Protein AF-A0A951RSY6-F1 (afdb_monomer)

Solvent-accessible surface area (backbone atoms only — not comparable to full-atom values): 2956 Å² total; per-residue (Å²): 134,83,78,62,86,64,64,82,73,61,82,44,72,76,45,83,42,71,56,99,90,38,85,65,42,44,26,61,65,54,52,54,53,51,51,50,52,52,52,50,54,51,60,73,74,101

Radius of gyration: 15.05 Å; Cα contacts (8 Å, |Δi|>4): 29; chains: 1; bounding box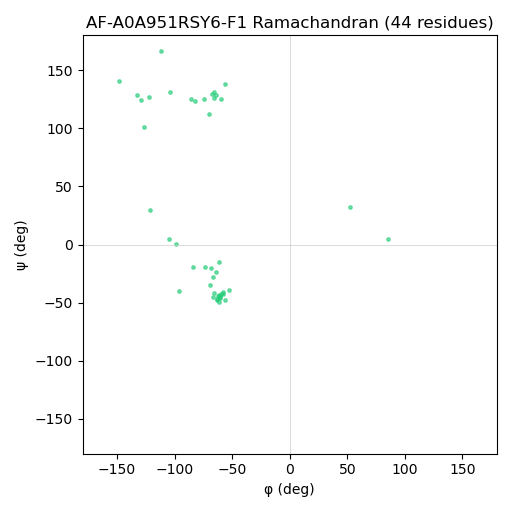: 26×38×39 Å

Secondary structure (DSSP, 8-state):
-PPPTTGGG---EEE--EETTEE--EEHHHHHHHHHHHHHHHHHT-

Foldseek 3Di:
DDDPPCVVVDWDFPAFDDDPNDTPGCTPVNVVVVVVVVVVVVVVVD

Sequence (46 aa):
MAHSPLAQFEIKPLVPMEIAGHDVSFTNSSLFMVAIVILLTLFMNV

Mean predicted aligned error: 4.02 Å

Structure (mmCIF, N/CA/C/O backbone):
data_AF-A0A951RSY6-F1
#
_entry.id   AF-A0A951RSY6-F1
#
loop_
_atom_site.group_PDB
_atom_site.id
_atom_site.type_symbol
_atom_site.label_atom_id
_atom_site.label_alt_id
_atom_site.label_comp_id
_atom_site.label_asym_id
_atom_site.label_entity_id
_atom_site.label_seq_id
_atom_site.pdbx_PDB_ins_code
_atom_site.Cartn_x
_atom_site.Cartn_y
_atom_site.Cartn_z
_atom_site.occupancy
_atom_site.B_iso_or_equiv
_atom_site.auth_seq_id
_atom_site.auth_comp_id
_atom_site.auth_asym_id
_atom_site.auth_atom_id
_atom_site.pdbx_PDB_model_num
ATOM 1 N N . MET A 1 1 ? -4.914 19.490 21.819 1.00 58.62 1 MET A N 1
ATOM 2 C CA . MET A 1 1 ? -5.224 18.153 21.270 1.00 58.62 1 MET A CA 1
ATOM 3 C C . MET A 1 1 ? -3.951 17.603 20.643 1.00 58.62 1 MET A C 1
ATOM 5 O O . MET A 1 1 ? -3.629 17.992 19.531 1.00 58.62 1 MET A O 1
ATOM 9 N N . ALA A 1 2 ? -3.159 16.821 21.379 1.00 79.06 2 ALA A N 1
ATOM 10 C CA . ALA A 1 2 ? -1.941 16.223 20.830 1.00 79.06 2 ALA A CA 1
ATOM 11 C C . ALA A 1 2 ? -2.321 14.957 20.051 1.00 79.06 2 ALA A C 1
ATOM 13 O O . ALA A 1 2 ? -2.976 14.073 20.602 1.00 79.06 2 ALA A 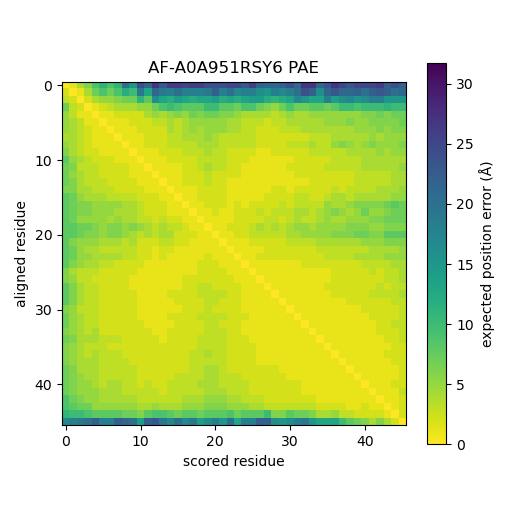O 1
ATOM 14 N N . HIS A 1 3 ? -1.955 14.884 18.772 1.00 83.50 3 HIS A N 1
ATOM 15 C CA . HIS A 1 3 ? -2.051 13.642 18.012 1.00 83.50 3 HIS A CA 1
ATOM 16 C C . HIS A 1 3 ? -1.061 12.634 18.605 1.00 83.50 3 HIS A C 1
ATOM 18 O O . HIS A 1 3 ? 0.093 12.989 18.853 1.00 83.50 3 HIS A O 1
ATOM 24 N N . SER A 1 4 ? -1.511 11.405 18.871 1.00 92.88 4 SER A N 1
ATOM 25 C CA . SER A 1 4 ? -0.631 10.366 19.409 1.00 92.88 4 SER A CA 1
ATOM 26 C C . SER A 1 4 ? 0.512 10.116 18.422 1.00 92.88 4 SER A C 1
ATOM 28 O O . SER A 1 4 ? 0.231 9.784 17.270 1.00 92.88 4 SER A O 1
ATOM 30 N N . PRO A 1 5 ? 1.790 10.211 18.833 1.00 92.25 5 PRO A N 1
ATOM 31 C CA . PRO A 1 5 ? 2.916 9.913 17.949 1.00 92.25 5 PRO A CA 1
ATOM 32 C C . PRO A 1 5 ? 2.904 8.462 17.450 1.00 92.25 5 PRO A C 1
ATOM 34 O O . PRO A 1 5 ? 3.601 8.151 16.491 1.00 92.25 5 PRO A O 1
ATOM 37 N N . LEU A 1 6 ? 2.116 7.572 18.063 1.00 94.25 6 LEU A N 1
ATOM 38 C CA . LEU A 1 6 ? 1.973 6.188 17.617 1.00 94.25 6 LEU A CA 1
ATOM 39 C C . LEU A 1 6 ? 0.944 5.999 16.497 1.00 94.25 6 LEU A C 1
ATOM 41 O O . LEU A 1 6 ? 1.028 5.012 15.774 1.00 94.25 6 LEU A O 1
ATOM 45 N N . ALA A 1 7 ? 0.020 6.942 16.295 1.00 93.06 7 ALA A N 1
ATOM 46 C CA . ALA A 1 7 ? -1.041 6.797 15.297 1.00 93.06 7 ALA A CA 1
ATOM 47 C C . ALA A 1 7 ? -0.509 6.723 13.849 1.00 93.06 7 ALA A C 1
ATOM 49 O O . ALA A 1 7 ? -1.154 6.140 12.981 1.00 93.06 7 ALA A O 1
ATOM 50 N N . GLN A 1 8 ? 0.692 7.252 13.586 1.00 91.50 8 GLN A N 1
ATOM 51 C CA . GLN A 1 8 ? 1.366 7.148 12.282 1.00 91.50 8 GLN A CA 1
ATOM 52 C C . GLN A 1 8 ? 1.823 5.721 11.930 1.00 91.50 8 GLN A C 1
ATOM 54 O O . GLN A 1 8 ? 2.057 5.429 10.761 1.00 91.50 8 GLN A O 1
ATOM 59 N N . PHE A 1 9 ? 1.956 4.840 12.927 1.00 95.06 9 PHE A N 1
ATOM 60 C CA . PHE A 1 9 ? 2.401 3.454 12.743 1.00 95.06 9 PHE A CA 1
ATOM 61 C C . PHE A 1 9 ? 1.241 2.456 12.699 1.00 95.06 9 PHE A C 1
ATOM 63 O O . PHE A 1 9 ? 1.463 1.255 12.567 1.00 95.06 9 PHE A O 1
ATOM 70 N N . GLU A 1 10 ? -0.000 2.930 12.809 1.00 96.00 10 GLU A N 1
ATOM 71 C CA . GLU A 1 10 ? -1.172 2.071 12.699 1.00 96.00 10 GLU A CA 1
ATOM 72 C C . GLU A 1 10 ? -1.270 1.475 11.293 1.00 96.00 10 GLU A C 1
ATOM 74 O O . GLU A 1 10 ? -1.271 2.185 10.281 1.00 96.00 10 GLU A O 1
ATOM 79 N N . ILE A 1 11 ? -1.413 0.154 11.236 1.00 96.69 11 ILE A N 1
ATOM 80 C CA . ILE A 1 11 ? -1.726 -0.550 9.999 1.00 96.69 11 ILE A CA 1
ATOM 81 C C . ILE A 1 11 ? -3.241 -0.536 9.831 1.00 96.69 11 ILE A C 1
ATOM 83 O O . ILE A 1 11 ? -3.979 -0.952 10.723 1.00 96.69 11 ILE A O 1
ATOM 87 N N . LYS A 1 12 ? -3.702 -0.034 8.685 1.00 96.81 12 LYS A N 1
ATOM 88 C CA . LYS A 1 12 ? -5.129 0.091 8.370 1.00 96.81 12 LYS A CA 1
ATOM 89 C C . LYS A 1 12 ? -5.431 -0.671 7.085 1.00 96.81 12 LYS A C 1
ATOM 91 O O . LYS A 1 12 ? -4.752 -0.409 6.084 1.00 96.81 12 LYS A O 1
ATOM 96 N N . PRO A 1 13 ? -6.421 -1.584 7.081 1.00 97.81 13 PRO A N 1
ATOM 97 C CA . PRO A 1 13 ? -6.900 -2.182 5.847 1.00 97.81 13 PRO A CA 1
ATOM 98 C C . PRO A 1 13 ? -7.563 -1.095 4.991 1.00 97.81 13 PRO A C 1
ATOM 100 O O . PRO A 1 13 ? -8.434 -0.360 5.451 1.00 97.81 13 PRO A O 1
ATOM 103 N N . LEU A 1 14 ? -7.108 -0.979 3.749 1.00 98.00 14 LEU A N 1
ATOM 104 C CA . LEU A 1 14 ? -7.652 -0.107 2.710 1.00 98.00 14 LEU A CA 1
ATOM 105 C C . LEU A 1 14 ? -8.622 -0.876 1.810 1.00 98.00 14 LEU A C 1
ATOM 107 O O . LEU A 1 14 ? -9.665 -0.347 1.439 1.00 98.00 14 LEU A O 1
ATOM 111 N N . VAL A 1 15 ? -8.281 -2.127 1.482 1.00 97.94 15 VAL A N 1
ATOM 112 C CA . VAL A 1 15 ? -9.155 -3.053 0.750 1.00 97.94 15 VAL A CA 1
ATOM 113 C C . VAL A 1 15 ? -9.264 -4.341 1.564 1.00 97.94 15 VAL A C 1
ATOM 115 O O . VAL A 1 15 ? -8.324 -5.138 1.547 1.00 97.94 15 VAL A O 1
ATOM 118 N N . PRO A 1 16 ? -10.365 -4.535 2.309 1.00 97.31 16 PRO A N 1
ATOM 119 C CA . PRO A 1 16 ? -10.579 -5.738 3.102 1.00 97.31 16 PRO A CA 1
ATOM 120 C C . PRO A 1 16 ? -10.773 -6.958 2.202 1.00 97.31 16 PRO A C 1
ATOM 122 O O . PRO A 1 16 ? -11.586 -6.911 1.277 1.00 97.31 16 PRO A O 1
ATOM 125 N N . MET A 1 17 ? -10.033 -8.037 2.456 1.00 97.56 17 MET A N 1
ATOM 126 C CA . MET A 1 17 ? -10.098 -9.263 1.656 1.00 97.56 17 MET A CA 1
ATOM 127 C C . MET A 1 17 ? -9.814 -10.489 2.517 1.00 97.56 17 MET A C 1
ATOM 129 O O . MET A 1 17 ? -8.905 -10.480 3.342 1.00 97.56 17 MET A O 1
ATOM 133 N N . GLU A 1 18 ? -10.547 -11.568 2.260 1.00 97.56 18 GLU A N 1
ATOM 134 C CA . GLU A 1 18 ? -10.370 -12.848 2.937 1.00 97.56 18 GLU A CA 1
ATOM 135 C C . GLU A 1 18 ? -10.337 -13.973 1.900 1.00 97.56 18 GLU A C 1
ATOM 137 O O . GLU A 1 18 ? -11.214 -14.063 1.037 1.00 97.56 18 GLU A O 1
ATOM 142 N N . ILE A 1 19 ? -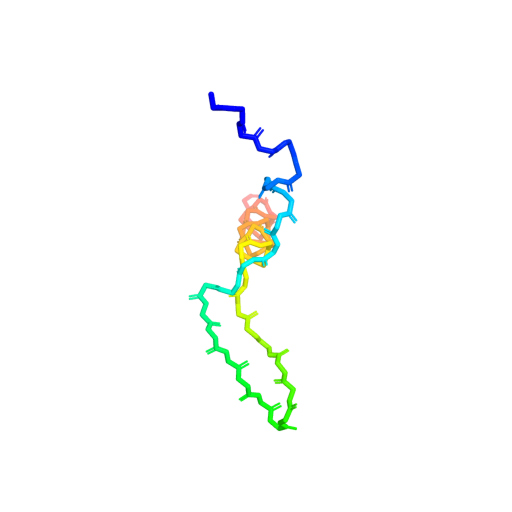9.310 -14.822 1.957 1.00 97.69 19 ILE A N 1
ATOM 143 C CA . ILE A 1 19 ? -9.141 -15.959 1.045 1.00 97.69 19 ILE A CA 1
ATOM 144 C C . ILE A 1 19 ? -8.894 -17.208 1.880 1.00 97.69 19 ILE A C 1
ATOM 146 O O . ILE A 1 19 ? -7.962 -17.251 2.677 1.00 97.69 19 ILE A O 1
ATOM 150 N N . ALA A 1 20 ? -9.725 -18.237 1.686 1.00 96.38 20 ALA A N 1
ATOM 151 C CA . ALA A 1 20 ? -9.627 -19.513 2.401 1.00 96.38 20 ALA A CA 1
ATOM 152 C C . ALA A 1 20 ? -9.570 -19.376 3.943 1.00 96.38 20 ALA A C 1
ATOM 154 O O . ALA A 1 20 ? -8.931 -20.184 4.610 1.00 96.38 20 ALA A O 1
ATOM 155 N N . GLY A 1 21 ? -10.230 -18.358 4.509 1.00 96.62 21 GLY A N 1
ATOM 156 C CA . GLY A 1 21 ? -10.223 -18.083 5.952 1.00 96.62 21 GLY A CA 1
ATOM 157 C C . GLY A 1 21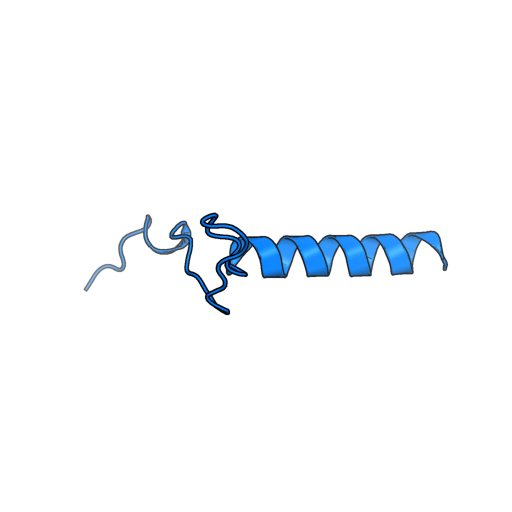 ? -9.038 -17.245 6.447 1.00 96.62 21 GLY A C 1
ATOM 158 O O . GLY A 1 21 ? -8.884 -17.055 7.651 1.00 96.62 21 GLY A O 1
ATOM 159 N N . HIS A 1 22 ? -8.175 -16.765 5.547 1.00 97.00 22 HIS A N 1
ATOM 160 C CA . HIS A 1 22 ? -7.046 -15.901 5.881 1.00 97.00 22 HIS A CA 1
ATOM 161 C C . HIS A 1 22 ? -7.325 -14.449 5.496 1.00 97.00 22 HIS A C 1
ATOM 163 O O . HIS A 1 22 ? -7.701 -14.174 4.354 1.00 97.00 22 HIS A O 1
ATOM 169 N N . ASP A 1 23 ? -7.069 -13.526 6.427 1.00 96.62 23 ASP A N 1
ATOM 170 C CA . ASP A 1 23 ? -7.079 -12.087 6.158 1.00 96.62 23 ASP A CA 1
ATOM 171 C C . ASP A 1 23 ? -5.878 -11.724 5.276 1.00 96.62 23 ASP A C 1
ATOM 173 O O . ASP A 1 23 ? -4.717 -11.828 5.679 1.00 96.62 23 ASP A O 1
ATOM 177 N N . VAL A 1 24 ? -6.182 -11.320 4.048 1.00 97.06 24 VAL A N 1
ATOM 178 C CA . VAL A 1 24 ? -5.214 -10.882 3.037 1.00 97.06 24 VAL A CA 1
ATOM 179 C C . VAL A 1 24 ? -5.514 -9.453 2.592 1.00 97.06 24 VAL A C 1
ATOM 181 O O . VAL A 1 24 ? -5.259 -9.077 1.447 1.00 97.06 24 VAL A O 1
ATOM 184 N N . SER A 1 25 ? -6.079 -8.649 3.493 1.00 98.31 25 SER A N 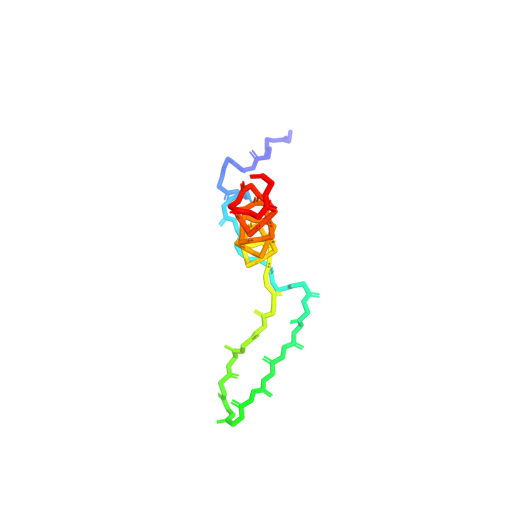1
ATOM 185 C CA . SER A 1 25 ? -6.449 -7.264 3.224 1.00 98.31 25 SER A CA 1
ATOM 186 C C . SER A 1 25 ? -5.266 -6.436 2.727 1.00 98.31 25 SER A C 1
ATOM 188 O O . SER A 1 25 ? -4.156 -6.482 3.262 1.00 98.31 25 SER A O 1
ATOM 190 N N . PHE A 1 26 ? -5.518 -5.600 1.724 1.00 98.38 26 PHE A N 1
ATOM 191 C CA . PHE A 1 26 ? -4.551 -4.608 1.276 1.00 98.38 26 PHE A CA 1
ATOM 192 C C . PHE A 1 26 ? -4.500 -3.470 2.294 1.00 98.38 26 PHE A C 1
ATOM 194 O O . PHE A 1 26 ? -5.532 -2.876 2.601 1.00 98.38 26 PHE A O 1
ATOM 201 N N . THR A 1 27 ? -3.320 -3.146 2.810 1.00 98.38 27 THR A N 1
ATOM 202 C CA . THR A 1 27 ? -3.098 -2.164 3.877 1.00 98.38 27 THR A CA 1
ATOM 203 C C . THR A 1 27 ? -2.357 -0.921 3.384 1.00 98.38 27 THR A C 1
ATOM 205 O O . THR A 1 27 ? -1.755 -0.902 2.309 1.00 98.38 27 THR A O 1
ATOM 208 N N . ASN A 1 28 ? -2.349 0.135 4.200 1.00 97.81 28 ASN A N 1
ATOM 209 C CA . ASN A 1 28 ? -1.484 1.299 3.988 1.00 97.81 28 ASN A CA 1
ATOM 210 C C . ASN A 1 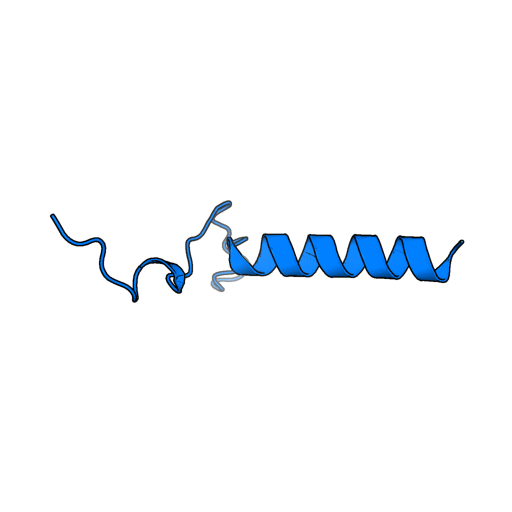28 ? -0.003 0.914 3.829 1.00 97.81 28 ASN A C 1
ATOM 212 O O . ASN A 1 28 ? 0.674 1.468 2.970 1.00 97.81 28 ASN A O 1
ATOM 216 N N . SER A 1 29 ? 0.492 -0.062 4.596 1.00 97.44 29 SER A N 1
ATOM 217 C CA . SER A 1 29 ? 1.863 -0.564 4.449 1.00 97.44 29 SER A CA 1
ATOM 218 C C . SER A 1 29 ? 2.072 -1.288 3.111 1.00 97.44 29 SER A C 1
ATOM 220 O O . SER A 1 29 ? 3.041 -1.002 2.405 1.00 97.44 29 SER A O 1
ATOM 222 N N . SER A 1 30 ? 1.142 -2.163 2.698 1.00 97.75 30 SER A N 1
ATOM 223 C CA . SER A 1 30 ? 1.268 -2.875 1.418 1.00 97.75 30 SER A CA 1
ATOM 224 C C . SER A 1 30 ? 1.171 -1.963 0.198 1.00 97.75 30 SER A C 1
ATOM 226 O O . SER A 1 30 ? 1.809 -2.254 -0.811 1.00 97.75 30 SER A O 1
ATOM 228 N N . LEU A 1 31 ? 0.459 -0.836 0.292 1.00 98.06 31 LEU A N 1
ATOM 229 C CA . LEU A 1 31 ? 0.459 0.196 -0.749 1.00 98.06 31 LEU A CA 1
ATOM 230 C C . LEU A 1 31 ? 1.872 0.706 -1.053 1.00 98.06 31 LEU A C 1
ATOM 232 O O . LEU A 1 31 ? 2.270 0.756 -2.217 1.00 98.06 31 LEU A O 1
ATOM 236 N N . PHE A 1 32 ? 2.653 1.033 -0.021 1.00 98.12 32 PHE A N 1
ATOM 237 C CA . PHE A 1 32 ? 4.032 1.482 -0.211 1.00 98.12 32 PHE A CA 1
ATOM 238 C C . PHE 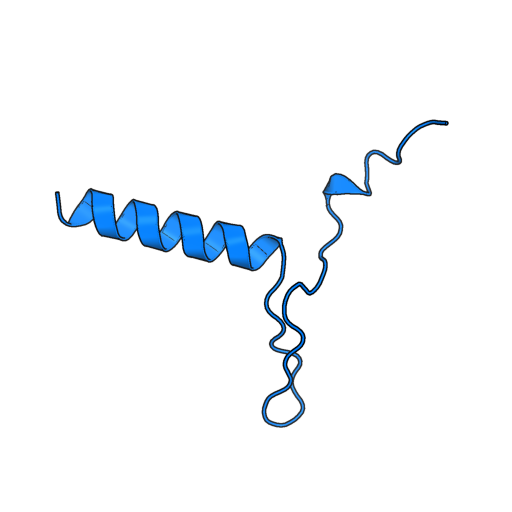A 1 32 ? 4.948 0.356 -0.693 1.00 98.12 32 PHE A C 1
ATOM 240 O O . PHE A 1 32 ? 5.820 0.608 -1.521 1.00 98.12 32 PHE A O 1
ATOM 247 N N . MET A 1 33 ? 4.727 -0.889 -0.256 1.00 98.12 33 MET A N 1
ATOM 248 C CA . MET A 1 33 ? 5.473 -2.039 -0.783 1.00 98.12 33 MET A CA 1
ATOM 249 C C . MET A 1 33 ? 5.258 -2.211 -2.293 1.00 98.12 33 MET A C 1
ATOM 251 O O . MET A 1 33 ? 6.227 -2.359 -3.035 1.00 98.12 33 MET A O 1
ATOM 255 N N . VAL A 1 34 ? 4.011 -2.113 -2.769 1.00 98.44 34 VAL A N 1
ATOM 256 C CA . VAL A 1 34 ? 3.703 -2.153 -4.209 1.00 98.44 34 VAL A CA 1
ATOM 257 C C . VAL A 1 34 ? 4.352 -0.979 -4.943 1.00 98.44 34 VAL A C 1
ATOM 2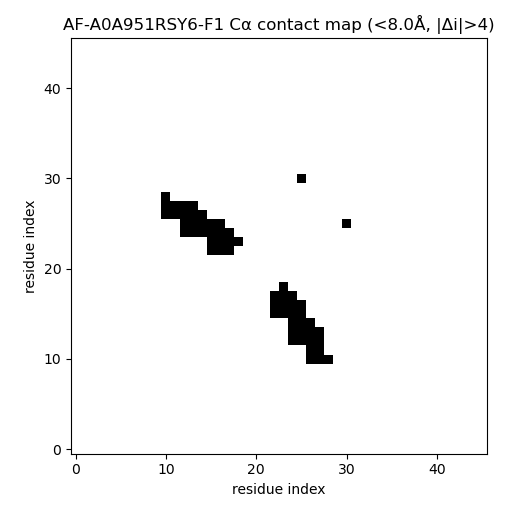59 O O . VAL A 1 34 ? 4.969 -1.188 -5.986 1.00 98.44 34 VAL A O 1
ATOM 262 N N . ALA A 1 35 ? 4.275 0.237 -4.393 1.00 98.56 35 ALA A N 1
ATOM 263 C CA . ALA A 1 35 ? 4.918 1.406 -4.992 1.00 98.56 35 ALA A CA 1
ATOM 264 C C . ALA A 1 35 ? 6.438 1.210 -5.151 1.00 98.56 35 ALA A C 1
ATOM 266 O O . ALA A 1 35 ? 6.984 1.506 -6.211 1.00 98.56 35 ALA A O 1
ATOM 267 N N . ILE A 1 36 ? 7.111 0.651 -4.140 1.00 98.56 36 ILE A N 1
ATOM 268 C CA . ILE A 1 36 ? 8.546 0.336 -4.194 1.00 98.56 36 ILE A CA 1
ATOM 269 C C . ILE A 1 36 ? 8.839 -0.700 -5.281 1.00 98.56 36 ILE A C 1
ATOM 271 O O . ILE A 1 36 ? 9.748 -0.490 -6.079 1.00 98.56 36 ILE A O 1
ATOM 275 N N . VAL A 1 37 ? 8.066 -1.788 -5.354 1.00 98.44 37 VAL A N 1
ATOM 276 C CA . VAL A 1 37 ? 8.248 -2.812 -6.396 1.00 98.44 37 VAL A CA 1
ATOM 277 C C . VAL A 1 37 ? 8.085 -2.207 -7.790 1.00 98.44 37 VAL A C 1
ATOM 279 O O . VAL A 1 37 ? 8.904 -2.487 -8.662 1.00 98.44 37 VAL A O 1
ATOM 282 N N . ILE A 1 38 ? 7.089 -1.340 -8.001 1.00 98.56 38 ILE A N 1
ATOM 283 C CA . ILE A 1 38 ? 6.897 -0.632 -9.275 1.00 98.56 38 ILE A CA 1
ATOM 284 C C . ILE A 1 38 ? 8.112 0.243 -9.592 1.00 98.56 38 ILE A C 1
ATOM 286 O O . ILE A 1 38 ? 8.652 0.148 -10.691 1.00 98.56 38 ILE A O 1
ATOM 290 N N . LEU A 1 39 ? 8.577 1.057 -8.640 1.00 98.56 39 LEU A N 1
ATOM 291 C CA . LEU A 1 39 ? 9.732 1.938 -8.843 1.00 98.56 39 LEU A CA 1
ATOM 292 C C . LEU A 1 39 ? 11.008 1.156 -9.164 1.00 98.56 39 LEU A C 1
ATOM 294 O O . LEU A 1 39 ? 11.729 1.531 -10.083 1.00 98.56 39 LEU A O 1
ATOM 298 N N . LEU A 1 40 ? 11.268 0.058 -8.450 1.00 98.44 40 LEU A N 1
ATOM 299 C CA . LEU A 1 40 ? 12.415 -0.812 -8.714 1.00 98.44 40 LEU A CA 1
ATOM 300 C C . LEU A 1 40 ? 12.298 -1.501 -10.071 1.00 98.44 40 LEU A C 1
ATOM 302 O O . LEU A 1 40 ? 13.273 -1.555 -10.813 1.00 98.44 40 LEU A O 1
ATOM 306 N N . THR A 1 41 ? 11.101 -1.974 -10.421 1.00 98.06 41 THR A N 1
ATOM 307 C CA . THR A 1 41 ? 10.847 -2.585 -11.730 1.00 98.06 41 THR A CA 1
ATOM 308 C C . THR A 1 41 ? 11.118 -1.579 -12.844 1.00 98.06 41 THR A C 1
ATOM 310 O O . THR A 1 41 ? 11.816 -1.908 -13.795 1.00 98.06 41 THR A O 1
ATOM 313 N N . LEU A 1 42 ? 10.629 -0.343 -12.720 1.00 98.00 42 LEU A N 1
ATOM 314 C CA . LEU A 1 42 ? 10.900 0.710 -13.699 1.00 98.00 42 LEU A CA 1
ATOM 315 C C . LEU A 1 42 ? 12.393 1.041 -13.758 1.00 98.00 42 LEU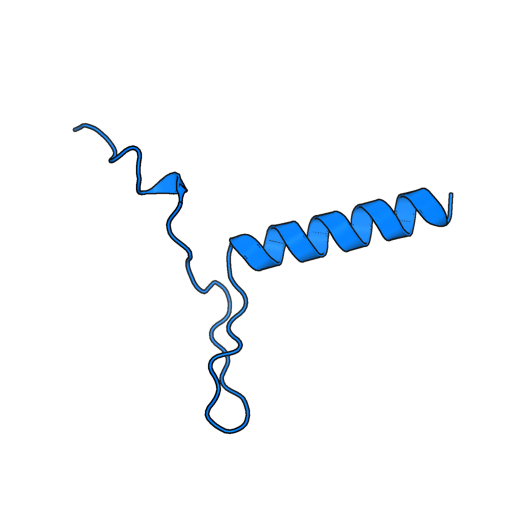 A C 1
ATOM 317 O O . LEU A 1 42 ? 12.955 1.049 -14.843 1.00 98.00 42 LEU A O 1
ATOM 321 N N . PHE A 1 43 ? 13.048 1.238 -12.613 1.00 97.62 43 PHE A N 1
ATOM 322 C CA . PHE A 1 43 ? 14.480 1.538 -12.553 1.00 97.62 43 PHE A CA 1
ATOM 323 C C . PHE A 1 43 ? 15.346 0.459 -13.217 1.00 97.62 43 PHE A C 1
ATOM 325 O O . PHE A 1 43 ? 16.293 0.791 -13.915 1.00 97.62 43 PHE A O 1
ATOM 332 N N . MET A 1 44 ? 15.023 -0.823 -13.023 1.00 97.25 44 MET A N 1
ATOM 333 C CA . MET A 1 44 ? 15.789 -1.937 -13.597 1.00 97.25 44 MET A CA 1
ATOM 334 C C . MET A 1 44 ? 15.582 -2.130 -15.106 1.00 97.25 44 MET A C 1
ATOM 336 O O . MET A 1 44 ? 16.379 -2.825 -15.730 1.00 97.25 44 MET A O 1
ATOM 340 N N . ASN A 1 45 ? 14.503 -1.588 -15.674 1.00 91.06 45 ASN A N 1
ATOM 341 C CA . ASN A 1 45 ? 14.166 -1.722 -17.096 1.00 91.06 45 ASN A CA 1
ATOM 342 C C . ASN A 1 45 ? 14.437 -0.434 -17.900 1.00 91.06 45 ASN A C 1
ATOM 344 O O . ASN A 1 45 ? 14.093 -0.382 -19.082 1.00 91.06 45 ASN A O 1
ATOM 348 N N . VAL A 1 46 ? 15.013 0.592 -17.264 1.00 75.12 46 VAL A N 1
ATOM 349 C CA . VAL A 1 46 ? 15.497 1.833 -17.895 1.00 75.12 46 VAL A CA 1
ATOM 350 C C . VAL A 1 46 ? 16.995 1.737 -18.158 1.00 75.12 46 VAL A C 1
ATOM 352 O O . VAL A 1 46 ? 17.700 1.083 -17.359 1.00 75.12 46 VAL A O 1
#

pLDDT: mean 94.92, std 7.26, range [58.62, 98.56]